Protein AF-D5P2G2-F1 (afdb_monomer_lite)

Organism: NCBI:txid525368

Radius of gyration: 23.77 Å; chains: 1; bounding box: 36×20×95 Å

pLDDT: mean 73.47, std 10.83, range [43.81, 86.06]

Foldseek 3Di:
DDDPPPDDPPPDPPPDPPDPVVLLVLLVVLLVLLVVLLVLLLVLLVVLVPDVQLVCCVVVVDGDPPCPVVLVSLVVSLVSSVVSLVSSLVSLVVSCVSDPDVVSVVSSVVSVVSCVVSVVSSVVSVVSSD

Structure (mmCIF, N/CA/C/O backbone):
data_AF-D5P2G2-F1
#
_entry.id   AF-D5P2G2-F1
#
loop_
_atom_site.group_PDB
_atom_site.id
_atom_site.type_symbol
_atom_site.label_atom_id
_atom_site.label_alt_id
_atom_site.label_comp_id
_atom_site.label_asym_id
_atom_site.label_entity_id
_atom_site.label_seq_id
_atom_site.pdbx_PDB_ins_code
_atom_site.Cartn_x
_atom_site.Cartn_y
_atom_site.Cartn_z
_atom_site.occupancy
_atom_site.B_iso_or_equiv
_atom_site.auth_seq_id
_atom_site.auth_comp_id
_atom_site.auth_asym_id
_atom_site.auth_atom_id
_atom_site.pdbx_PDB_model_num
ATOM 1 N N . MET A 1 1 ? -6.947 9.568 -69.374 1.00 43.81 1 MET A N 1
ATOM 2 C CA . MET A 1 1 ? -5.953 9.080 -68.398 1.00 43.81 1 MET A CA 1
ATOM 3 C C . MET A 1 1 ? -6.073 9.924 -67.145 1.00 43.81 1 MET A C 1
ATOM 5 O O . MET A 1 1 ? -6.023 11.141 -67.256 1.00 43.81 1 MET A O 1
ATOM 9 N N . SER A 1 2 ? -6.351 9.274 -66.016 1.00 43.94 2 SER A N 1
ATOM 10 C CA . SER A 1 2 ? -6.586 9.888 -64.705 1.00 43.94 2 SER A CA 1
ATOM 11 C C . SER A 1 2 ? -5.282 10.442 -64.136 1.00 43.94 2 SER A C 1
ATOM 13 O O . SER A 1 2 ? -4.263 9.762 -64.199 1.00 43.94 2 SER A O 1
ATOM 15 N N . ASN A 1 3 ? -5.317 11.666 -63.616 1.00 49.19 3 ASN A N 1
ATOM 16 C CA . ASN A 1 3 ? -4.172 12.366 -63.043 1.00 49.19 3 ASN A CA 1
ATOM 17 C C . ASN A 1 3 ? -4.528 12.753 -61.604 1.00 49.19 3 ASN A C 1
ATOM 19 O O . ASN A 1 3 ? -4.812 13.916 -61.365 1.00 49.19 3 ASN A O 1
ATOM 23 N N . ASN A 1 4 ? -4.636 11.776 -60.695 1.00 53.00 4 ASN A N 1
ATOM 24 C CA . ASN A 1 4 ? -5.057 11.998 -59.302 1.00 53.00 4 ASN A CA 1
ATOM 25 C C . ASN A 1 4 ? -4.446 10.983 -58.306 1.00 53.00 4 ASN A C 1
ATOM 27 O O . ASN A 1 4 ? -5.078 10.649 -57.314 1.00 53.00 4 ASN A O 1
ATOM 31 N N . ASP A 1 5 ? -3.208 10.524 -58.513 1.00 49.75 5 ASP A N 1
ATOM 32 C CA . ASP A 1 5 ? -2.543 9.585 -57.581 1.00 49.75 5 ASP A CA 1
ATOM 33 C C . ASP A 1 5 ? -1.609 10.289 -56.568 1.00 49.75 5 ASP A C 1
ATOM 35 O O . ASP A 1 5 ? -0.694 9.680 -56.017 1.00 49.75 5 ASP A O 1
ATOM 39 N N . HIS A 1 6 ? -1.796 11.593 -56.330 1.00 51.28 6 HIS A N 1
ATOM 40 C CA . HIS A 1 6 ? -0.886 12.410 -55.507 1.00 51.28 6 HIS A CA 1
ATOM 41 C C . HIS A 1 6 ? -1.384 12.748 -54.095 1.00 51.28 6 HIS A C 1
ATOM 43 O O . HIS A 1 6 ? -0.682 13.432 -53.351 1.00 51.28 6 HIS A O 1
ATOM 49 N N . LEU A 1 7 ? -2.559 12.271 -53.698 1.00 55.41 7 LEU A N 1
ATOM 50 C CA . LEU A 1 7 ? -3.155 12.551 -52.395 1.00 55.41 7 LEU A CA 1
ATOM 51 C C . LEU A 1 7 ? -3.636 11.218 -51.831 1.00 55.41 7 LEU A C 1
ATOM 53 O O . LEU A 1 7 ? -4.449 10.591 -52.487 1.00 55.41 7 LEU A O 1
ATOM 57 N N . ASP A 1 8 ? -3.046 10.756 -50.718 1.00 49.78 8 ASP A N 1
ATOM 58 C CA . ASP A 1 8 ? -3.711 9.942 -49.667 1.00 49.78 8 ASP A CA 1
ATOM 59 C C . ASP A 1 8 ? -2.739 9.177 -48.742 1.00 49.78 8 ASP A C 1
ATOM 61 O O . ASP A 1 8 ? -3.156 8.646 -47.715 1.00 49.78 8 ASP A O 1
ATOM 65 N N . TRP A 1 9 ? -1.425 9.165 -48.999 1.00 45.38 9 TRP A N 1
ATOM 66 C CA . TRP A 1 9 ? -0.485 8.430 -48.126 1.00 45.38 9 TRP A CA 1
ATOM 67 C C . TRP A 1 9 ? 0.110 9.230 -46.952 1.00 45.38 9 TRP A C 1
ATOM 69 O O . TRP A 1 9 ? 0.801 8.647 -46.122 1.00 45.38 9 TRP A O 1
ATOM 79 N N . GLN A 1 10 ? -0.167 10.533 -46.823 1.00 51.34 10 GLN A N 1
ATOM 80 C CA . GLN A 1 10 ? 0.435 11.390 -45.782 1.00 51.34 10 GLN A CA 1
ATOM 81 C C . GLN A 1 10 ? -0.365 11.517 -44.472 1.00 51.34 10 GLN A C 1
ATOM 83 O O . GLN A 1 10 ? 0.052 12.243 -43.576 1.00 51.34 10 GLN A O 1
ATOM 88 N N . ALA A 1 11 ? -1.482 10.802 -44.316 1.00 48.16 11 ALA A N 1
ATOM 89 C CA . ALA A 1 11 ? -2.329 10.893 -43.121 1.00 48.16 11 ALA A CA 1
ATOM 90 C C . ALA A 1 11 ? -2.338 9.621 -42.258 1.00 48.16 11 ALA A C 1
ATOM 92 O O . ALA A 1 11 ? -3.277 9.395 -41.497 1.00 48.16 11 ALA A O 1
ATOM 93 N N . ARG A 1 12 ? -1.303 8.777 -42.336 1.00 49.94 12 ARG A N 1
ATOM 94 C CA . ARG A 1 12 ? -1.040 7.863 -41.221 1.00 49.94 12 ARG A CA 1
ATOM 95 C C . ARG A 1 12 ? -0.182 8.636 -40.231 1.00 49.94 12 ARG A C 1
ATOM 97 O O . ARG A 1 12 ? 0.934 8.986 -40.606 1.00 49.94 12 ARG A O 1
ATOM 104 N N . PRO A 1 13 ? -0.659 8.941 -39.008 1.00 56.69 13 PRO A N 1
ATOM 105 C CA . PRO A 1 13 ? 0.276 9.319 -37.964 1.00 56.69 13 PRO A CA 1
ATOM 106 C C . PRO A 1 13 ? 1.298 8.190 -37.924 1.00 56.69 13 PRO A C 1
ATOM 108 O O . PRO A 1 13 ? 0.914 7.035 -37.735 1.00 56.69 13 PRO A O 1
ATOM 111 N N . ASP A 1 14 ? 2.558 8.507 -38.216 1.00 52.09 14 ASP A N 1
ATOM 112 C CA . ASP A 1 14 ? 3.655 7.570 -38.063 1.00 52.09 14 ASP A CA 1
ATOM 113 C C . ASP A 1 14 ? 3.626 7.131 -36.601 1.00 52.09 14 ASP A C 1
ATOM 115 O O . ASP A 1 14 ? 4.178 7.774 -35.710 1.00 52.09 14 ASP A O 1
ATOM 119 N N . THR A 1 15 ? 2.970 6.004 -36.329 1.00 54.97 15 THR A N 1
ATOM 120 C CA . THR A 1 15 ? 3.101 5.255 -35.082 1.00 54.97 15 THR A CA 1
ATOM 121 C C . THR A 1 15 ? 4.446 4.536 -35.106 1.00 54.97 15 THR A C 1
ATOM 123 O O . THR A 1 15 ? 4.544 3.341 -34.822 1.00 54.97 15 THR A O 1
ATOM 126 N N . GLY A 1 16 ? 5.488 5.256 -35.524 1.00 54.03 16 GLY A N 1
ATOM 127 C CA . GLY A 1 16 ? 6.860 4.835 -35.411 1.00 54.03 16 GLY A CA 1
ATOM 128 C C . GLY A 1 16 ? 7.193 4.651 -33.932 1.00 54.03 16 GLY A C 1
ATOM 129 O O . GLY A 1 16 ? 6.515 5.196 -33.051 1.00 54.03 16 GLY A O 1
ATOM 130 N N . PRO A 1 17 ? 8.222 3.857 -33.618 1.00 61.31 17 PRO A N 1
ATOM 131 C CA . PRO A 1 17 ? 8.651 3.678 -32.247 1.00 61.31 17 PRO A CA 1
ATOM 132 C C . PRO A 1 17 ? 8.858 5.061 -31.594 1.00 61.31 17 PRO A C 1
ATOM 134 O O . PRO A 1 17 ? 9.711 5.810 -32.052 1.00 61.31 17 PRO A O 1
ATOM 137 N N . LEU A 1 18 ? 8.080 5.383 -30.541 1.00 60.12 18 LEU A N 1
ATOM 138 C CA . LEU A 1 18 ? 8.221 6.605 -29.720 1.00 60.12 18 LEU A CA 1
ATOM 139 C C . LEU A 1 18 ? 9.689 7.047 -29.595 1.00 60.12 18 LEU A C 1
ATOM 141 O O . LEU A 1 18 ? 10.541 6.211 -29.287 1.00 60.12 18 LEU A O 1
ATOM 145 N N . GLU A 1 19 ? 9.982 8.336 -29.764 1.00 64.62 19 GLU A N 1
ATOM 146 C CA . GLU A 1 19 ? 11.353 8.838 -29.645 1.00 64.62 19 GLU A CA 1
ATOM 147 C C . GLU A 1 19 ? 12.015 8.423 -28.312 1.00 64.62 19 GLU A C 1
ATOM 149 O O . GLU A 1 19 ? 11.361 8.418 -27.260 1.00 64.62 19 GLU A O 1
ATOM 154 N N . PRO A 1 20 ? 13.322 8.088 -28.311 1.00 61.94 20 PRO A N 1
ATOM 155 C CA . PRO A 1 20 ? 14.033 7.598 -27.125 1.00 61.94 20 PRO A CA 1
ATOM 156 C C . PRO A 1 20 ? 13.959 8.542 -25.914 1.00 61.94 20 PRO A C 1
ATOM 158 O O . PRO A 1 20 ? 13.946 8.081 -24.769 1.00 61.94 20 PRO A O 1
ATOM 161 N N . SER A 1 21 ? 13.892 9.853 -26.166 1.00 67.38 21 SER A N 1
ATOM 162 C CA . SER A 1 21 ? 13.744 10.883 -25.132 1.00 67.38 21 SER A CA 1
ATOM 163 C C . SER A 1 21 ? 12.374 10.799 -24.446 1.00 67.38 21 SER A C 1
ATOM 165 O O . SER A 1 21 ? 12.299 10.645 -23.224 1.00 67.38 21 SER A O 1
ATOM 167 N N . ASN A 1 22 ? 11.287 10.749 -25.227 1.00 70.19 22 ASN A N 1
ATOM 168 C CA . ASN A 1 22 ? 9.920 10.669 -24.700 1.00 70.19 22 ASN A CA 1
ATOM 169 C C . ASN A 1 22 ? 9.681 9.377 -23.906 1.00 70.19 22 ASN A C 1
ATOM 171 O O . ASN A 1 22 ? 9.028 9.401 -22.864 1.00 70.19 22 ASN A O 1
ATOM 175 N N . ARG A 1 23 ? 10.278 8.253 -24.324 1.00 64.25 23 ARG A N 1
ATOM 176 C CA . ARG A 1 23 ? 10.228 6.986 -23.565 1.00 64.25 23 ARG A CA 1
ATOM 177 C C . ARG A 1 23 ? 10.892 7.085 -22.192 1.00 64.25 23 ARG A C 1
ATOM 179 O O . ARG A 1 23 ? 10.419 6.477 -21.236 1.00 64.25 23 ARG A O 1
ATOM 186 N N . THR A 1 24 ? 11.975 7.851 -22.086 1.00 69.56 24 THR A N 1
ATOM 187 C CA . THR A 1 24 ? 12.706 8.033 -20.824 1.00 69.56 24 THR A CA 1
ATOM 188 C C . THR A 1 24 ? 11.916 8.914 -19.854 1.00 69.56 24 THR A C 1
ATOM 190 O O . THR A 1 24 ? 11.814 8.579 -18.675 1.00 69.56 24 THR A O 1
ATOM 193 N N . ALA A 1 25 ? 11.284 9.982 -20.351 1.00 74.00 25 ALA A N 1
ATOM 194 C CA . ALA A 1 25 ? 10.412 10.842 -19.550 1.00 74.00 25 ALA A CA 1
ATOM 195 C C . ALA A 1 25 ? 9.151 10.102 -19.051 1.00 74.00 25 ALA A C 1
ATOM 197 O O . ALA 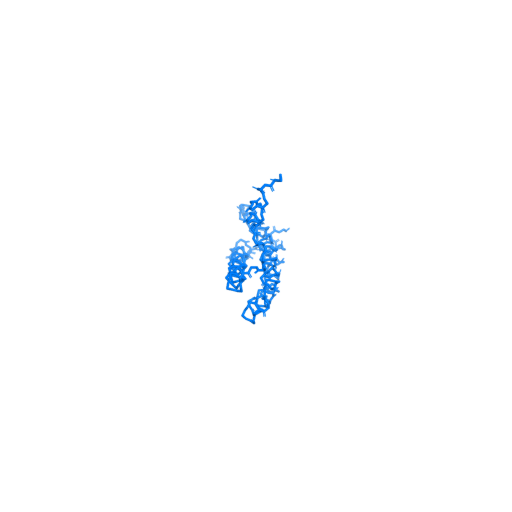A 1 25 ? 8.761 10.246 -17.890 1.00 74.00 25 ALA A O 1
ATOM 198 N N . LEU A 1 26 ? 8.551 9.250 -19.892 1.00 76.62 26 LEU A N 1
ATOM 199 C CA . LEU A 1 26 ? 7.428 8.386 -19.504 1.00 76.62 26 LEU A CA 1
ATOM 200 C C . LEU A 1 26 ? 7.834 7.371 -18.426 1.00 76.62 26 LEU A C 1
ATOM 202 O O . LEU A 1 26 ? 7.157 7.247 -17.412 1.00 76.62 26 LEU A O 1
ATOM 206 N N . GLY A 1 27 ? 8.972 6.690 -18.590 1.00 71.69 27 GLY A N 1
ATOM 207 C CA . GLY A 1 27 ? 9.482 5.773 -17.566 1.00 71.69 27 GLY A CA 1
ATOM 208 C C . GLY A 1 27 ? 9.768 6.474 -16.233 1.00 71.69 27 GLY A C 1
ATOM 209 O O . GLY A 1 27 ? 9.398 5.964 -15.177 1.00 71.69 27 GLY A O 1
ATOM 210 N N . ALA A 1 28 ? 10.374 7.665 -16.272 1.00 76.12 28 ALA A N 1
ATOM 211 C CA . ALA A 1 28 ? 10.682 8.447 -15.075 1.00 76.12 28 ALA A CA 1
ATOM 212 C C . ALA A 1 28 ? 9.419 8.935 -14.349 1.00 76.12 28 ALA A C 1
ATOM 214 O O . ALA A 1 28 ? 9.336 8.817 -13.129 1.00 76.12 28 ALA A O 1
ATOM 215 N N . SER A 1 29 ? 8.420 9.436 -15.080 1.00 80.38 29 SER A N 1
ATOM 216 C CA . SER A 1 29 ? 7.147 9.874 -14.490 1.00 80.38 29 SER A CA 1
ATOM 217 C C . SER A 1 29 ? 6.358 8.715 -13.879 1.00 80.38 29 SER A C 1
ATOM 219 O O . SER A 1 29 ? 5.867 8.852 -12.762 1.00 80.38 29 SER A O 1
ATOM 221 N N . LEU A 1 30 ? 6.310 7.551 -14.538 1.00 79.44 30 LEU A N 1
ATOM 222 C CA . LEU A 1 30 ? 5.706 6.334 -13.979 1.00 79.44 30 LEU A CA 1
ATOM 223 C C . LEU A 1 30 ? 6.415 5.881 -12.696 1.00 79.44 30 LEU A C 1
ATOM 225 O O . LEU A 1 30 ? 5.756 5.515 -11.724 1.00 79.44 30 LEU A O 1
ATOM 229 N N . ALA A 1 31 ? 7.748 5.941 -12.673 1.00 76.00 31 ALA A N 1
ATOM 230 C CA . ALA A 1 31 ? 8.539 5.578 -11.502 1.00 76.00 31 ALA A CA 1
ATOM 231 C C . ALA A 1 31 ? 8.320 6.552 -10.328 1.00 76.00 31 ALA A C 1
ATOM 233 O O . ALA A 1 31 ? 8.127 6.111 -9.195 1.00 76.00 31 ALA A O 1
ATOM 234 N N . LEU A 1 32 ? 8.292 7.864 -10.591 1.00 81.00 32 LEU A N 1
ATOM 235 C CA . LEU A 1 32 ? 7.996 8.886 -9.580 1.00 81.00 32 LEU A CA 1
ATOM 236 C C . LEU A 1 32 ? 6.564 8.767 -9.049 1.00 81.00 32 LEU A C 1
ATOM 238 O O . LEU A 1 32 ? 6.352 8.878 -7.843 1.00 81.00 32 LEU A O 1
ATOM 242 N N . LEU A 1 33 ? 5.594 8.493 -9.925 1.00 83.00 33 LEU A N 1
ATOM 243 C CA . LEU A 1 33 ? 4.209 8.261 -9.525 1.00 83.00 33 LEU A CA 1
ATOM 244 C C . LEU A 1 33 ? 4.095 7.007 -8.649 1.00 83.00 33 LEU A C 1
ATOM 246 O O . LEU A 1 33 ? 3.461 7.051 -7.599 1.00 83.00 33 LEU A O 1
ATOM 250 N N . GLY A 1 34 ? 4.760 5.912 -9.030 1.00 79.00 34 GLY A N 1
ATOM 251 C CA . GLY A 1 34 ? 4.824 4.693 -8.221 1.00 79.00 34 GLY A CA 1
ATOM 252 C C . GLY A 1 34 ? 5.426 4.946 -6.836 1.00 79.00 34 GLY A C 1
ATOM 253 O O . GLY A 1 34 ? 4.870 4.487 -5.837 1.00 79.00 34 GLY A O 1
ATOM 254 N N . LEU A 1 35 ? 6.509 5.728 -6.760 1.00 79.75 35 LEU A N 1
ATOM 255 C CA . LEU A 1 35 ? 7.151 6.108 -5.500 1.00 79.75 35 LEU A CA 1
ATOM 256 C C . LEU A 1 35 ? 6.222 6.951 -4.616 1.00 79.75 35 LEU A C 1
ATOM 258 O O . LEU A 1 35 ? 6.106 6.681 -3.422 1.00 79.75 35 LEU A O 1
ATOM 262 N N . LEU A 1 36 ? 5.538 7.937 -5.202 1.00 86.06 36 LEU A N 1
ATOM 263 C CA . LEU A 1 36 ? 4.590 8.788 -4.487 1.00 86.06 36 LEU A CA 1
ATOM 264 C C . LEU A 1 36 ? 3.451 7.956 -3.889 1.00 86.06 36 LEU A C 1
ATOM 266 O O . LEU A 1 36 ? 3.173 8.073 -2.699 1.00 86.06 36 LEU A O 1
ATOM 270 N N . LEU A 1 37 ? 2.842 7.071 -4.684 1.00 84.50 37 LEU A N 1
ATOM 271 C CA . LEU A 1 37 ? 1.753 6.205 -4.223 1.00 84.50 37 LEU A CA 1
ATOM 272 C C . LEU A 1 37 ? 2.214 5.249 -3.124 1.00 84.50 37 LEU A C 1
ATOM 274 O O . LEU A 1 37 ? 1.487 5.037 -2.156 1.00 84.50 37 LEU A O 1
ATOM 278 N N . MET A 1 38 ? 3.429 4.710 -3.242 1.00 80.19 38 MET A N 1
ATOM 279 C CA . MET A 1 38 ? 3.996 3.851 -2.206 1.00 80.19 38 MET A CA 1
ATOM 280 C C . MET A 1 38 ? 4.233 4.628 -0.909 1.00 80.19 38 MET A C 1
ATOM 282 O O . MET A 1 38 ? 3.899 4.147 0.170 1.00 80.19 38 MET A O 1
ATOM 286 N N . SER A 1 39 ? 4.739 5.860 -1.005 1.00 84.12 39 SER A N 1
ATOM 287 C CA . SER A 1 39 ? 4.906 6.741 0.151 1.00 84.12 39 SER A CA 1
ATOM 288 C C . SER A 1 39 ? 3.565 7.079 0.809 1.00 84.12 39 SER A C 1
ATOM 290 O O . SER A 1 39 ? 3.475 7.048 2.035 1.00 84.12 39 SER A O 1
ATOM 292 N N . SER A 1 40 ? 2.517 7.342 0.024 1.00 84.19 40 SER A N 1
ATOM 293 C CA . SER A 1 40 ? 1.164 7.555 0.548 1.00 84.19 40 SER A CA 1
ATOM 294 C C . SER A 1 40 ? 0.600 6.301 1.218 1.00 84.19 40 SER A C 1
ATOM 296 O O . SER A 1 40 ? -0.002 6.410 2.281 1.00 84.19 40 SER A O 1
ATOM 298 N N . ALA A 1 41 ? 0.827 5.113 0.650 1.00 83.38 41 ALA A N 1
ATOM 299 C CA . ALA A 1 41 ? 0.389 3.850 1.244 1.00 83.38 41 ALA A CA 1
ATOM 300 C C . ALA A 1 41 ? 1.042 3.615 2.614 1.00 83.38 41 ALA A C 1
ATOM 302 O O . ALA A 1 41 ? 0.346 3.311 3.578 1.00 83.38 41 ALA A O 1
ATOM 303 N N . VAL A 1 42 ? 2.359 3.823 2.722 1.00 81.81 42 VAL A N 1
ATOM 304 C CA . VAL A 1 42 ? 3.085 3.735 4.000 1.00 81.81 42 VAL A CA 1
ATOM 305 C C . VAL A 1 42 ? 2.529 4.742 5.005 1.00 81.81 42 VAL A C 1
ATOM 307 O O . VAL A 1 42 ? 2.301 4.391 6.156 1.00 81.81 42 VAL A O 1
ATOM 310 N N . PHE A 1 43 ? 2.281 5.982 4.579 1.00 84.69 43 PHE A N 1
ATOM 311 C CA . PHE A 1 43 ? 1.742 7.013 5.463 1.00 84.69 43 PHE A CA 1
ATOM 312 C C . PHE A 1 43 ? 0.376 6.619 6.038 1.00 84.69 43 PHE A C 1
ATOM 314 O O . PHE A 1 43 ? 0.169 6.749 7.241 1.00 84.69 43 PHE A O 1
ATOM 321 N N . LEU A 1 44 ? -0.519 6.069 5.209 1.00 82.94 44 LEU A N 1
ATOM 322 C CA . LEU A 1 44 ? -1.824 5.570 5.655 1.00 82.94 44 LEU A CA 1
ATOM 323 C C . LEU A 1 44 ? -1.708 4.410 6.652 1.00 82.94 44 LEU A C 1
ATOM 325 O O . LEU A 1 44 ? -2.516 4.344 7.568 1.00 82.94 44 LEU A O 1
ATOM 329 N N . LEU A 1 45 ? -0.711 3.534 6.503 1.00 81.38 45 LEU A N 1
ATOM 330 C CA . LEU A 1 45 ? -0.452 2.416 7.425 1.00 81.38 45 LEU A CA 1
ATOM 331 C C . LEU A 1 45 ? 0.262 2.841 8.717 1.00 81.38 45 LEU A C 1
ATOM 333 O O . LEU A 1 45 ? 0.288 2.112 9.695 1.00 81.38 45 LEU A O 1
ATOM 337 N N . LEU A 1 46 ? 0.876 4.020 8.768 1.00 82.12 46 LEU A N 1
ATOM 338 C CA . LEU A 1 46 ? 1.494 4.501 10.008 1.00 82.12 46 LEU A CA 1
ATOM 339 C C . LEU A 1 46 ? 0.490 5.203 10.928 1.00 82.12 46 LEU A C 1
ATOM 341 O O . LEU A 1 46 ? 0.727 5.282 12.133 1.00 82.12 46 LEU A O 1
ATOM 345 N N . GLN A 1 47 ? -0.632 5.696 10.391 1.00 81.56 47 GLN A N 1
ATOM 346 C CA . GLN A 1 47 ? -1.651 6.376 11.196 1.00 81.56 47 GLN A CA 1
ATOM 347 C C . GLN A 1 47 ? -2.279 5.469 12.272 1.00 81.56 47 GLN A C 1
ATOM 349 O O . GLN A 1 47 ? -2.363 5.918 13.417 1.00 81.56 47 GLN A O 1
ATOM 354 N N . PRO A 1 48 ? -2.689 4.219 11.976 1.00 73.38 48 PRO A N 1
ATOM 355 C CA . PRO A 1 48 ? -3.286 3.333 12.971 1.00 73.38 48 PRO A CA 1
ATOM 356 C C . PRO A 1 48 ? -2.251 2.853 13.987 1.00 73.38 48 PRO A C 1
ATOM 358 O O . PRO A 1 48 ? -2.514 2.887 15.184 1.00 73.38 48 PRO A O 1
ATOM 361 N N . LEU A 1 49 ? -1.040 2.496 13.541 1.00 70.94 49 LEU A N 1
ATOM 362 C CA . LEU A 1 49 ? 0.046 2.071 14.433 1.00 70.94 49 LEU A CA 1
ATOM 363 C C . LEU A 1 49 ? 0.481 3.164 15.423 1.00 70.94 49 LEU A C 1
ATOM 365 O O . LEU A 1 49 ? 0.935 2.850 16.520 1.00 70.94 49 LEU A O 1
ATOM 369 N N . GLY A 1 50 ? 0.365 4.439 15.045 1.00 71.88 50 GLY A N 1
ATOM 370 C CA . GLY A 1 50 ? 0.672 5.573 15.919 1.00 71.88 50 GLY A CA 1
ATOM 371 C C . GLY A 1 50 ? -0.470 5.978 16.856 1.00 71.88 50 GLY A C 1
ATOM 372 O O . GLY A 1 50 ? -0.288 6.885 17.669 1.00 71.88 50 GLY A O 1
ATOM 373 N N . SER A 1 51 ? -1.647 5.360 16.737 1.00 77.69 51 SER A N 1
ATOM 374 C CA . SER A 1 51 ? -2.824 5.730 17.517 1.00 77.69 51 SER A CA 1
ATOM 375 C C . SER A 1 51 ? -2.831 5.017 18.883 1.00 77.69 51 SER A C 1
ATOM 377 O O . SER A 1 51 ? -2.641 3.798 18.956 1.00 77.69 51 SER A O 1
ATOM 379 N N . PRO A 1 52 ? -3.095 5.745 19.989 1.00 76.00 52 PRO A N 1
ATOM 380 C CA . PRO A 1 52 ? -3.147 5.154 21.328 1.00 76.00 52 PRO A CA 1
ATOM 381 C C . PRO A 1 52 ? -4.250 4.092 21.442 1.00 76.00 52 PRO A C 1
ATOM 383 O O . PRO A 1 52 ? -4.107 3.128 22.185 1.00 76.00 52 PRO A O 1
ATOM 386 N N . THR A 1 53 ? -5.315 4.217 20.650 1.00 76.88 53 THR A N 1
ATOM 387 C CA . THR A 1 53 ? -6.423 3.262 20.555 1.00 76.88 53 THR A CA 1
ATOM 388 C C . THR A 1 53 ? -5.958 1.868 20.130 1.00 76.88 53 THR A C 1
ATOM 390 O O . THR A 1 53 ? -6.431 0.863 20.664 1.00 76.88 53 THR A O 1
ATOM 393 N N . PHE A 1 54 ? -5.016 1.793 19.186 1.00 77.25 54 PHE A N 1
ATOM 394 C CA . PHE A 1 54 ? -4.439 0.527 18.732 1.00 77.25 54 PHE A CA 1
ATOM 395 C C . PHE A 1 54 ? -3.384 -0.008 19.699 1.00 77.25 54 PHE A C 1
ATOM 397 O O . PHE A 1 54 ? -3.278 -1.224 19.848 1.00 77.25 54 PHE A O 1
ATOM 404 N N . GLY A 1 55 ? -2.678 0.876 20.411 1.00 78.19 55 GLY A N 1
ATOM 405 C CA . GLY A 1 55 ? -1.821 0.495 21.536 1.00 78.19 55 GLY A CA 1
ATOM 406 C C . GLY A 1 55 ? -2.609 -0.220 22.635 1.00 78.19 55 GLY A C 1
ATOM 407 O O . GLY A 1 55 ? -2.238 -1.317 23.040 1.00 78.19 55 GLY A O 1
ATOM 408 N N . VAL A 1 56 ? -3.763 0.332 23.027 1.00 78.06 56 VAL A N 1
ATOM 409 C CA . VAL A 1 56 ? -4.663 -0.302 24.005 1.00 78.06 56 VAL A CA 1
ATOM 410 C C . VAL A 1 56 ? -5.188 -1.650 23.496 1.00 78.06 56 VAL A C 1
ATOM 412 O O . VAL A 1 56 ? -5.168 -2.618 24.249 1.00 78.06 56 VAL A O 1
ATOM 415 N N . LYS A 1 57 ? -5.567 -1.784 22.211 1.00 78.88 57 LYS A N 1
ATOM 416 C CA . LYS A 1 57 ? -5.930 -3.104 21.643 1.00 78.88 57 LYS A CA 1
ATOM 417 C C . LYS A 1 57 ? -4.774 -4.107 21.723 1.00 78.88 57 LYS A C 1
ATOM 419 O O . LYS A 1 57 ? -5.027 -5.292 21.918 1.00 78.88 57 LYS A O 1
ATOM 424 N N . PHE A 1 58 ? -3.530 -3.659 21.567 1.00 78.81 58 PHE A N 1
ATOM 425 C CA . PHE A 1 58 ? -2.359 -4.530 21.655 1.00 78.81 58 PHE A CA 1
ATOM 426 C C . PHE A 1 58 ? -2.099 -5.006 23.094 1.00 78.81 58 PHE A C 1
ATOM 428 O O . PHE A 1 58 ? -1.739 -6.164 23.291 1.00 78.81 58 PHE A O 1
ATOM 435 N N . GLU A 1 59 ? -2.297 -4.137 24.089 1.00 81.88 59 GLU A N 1
ATOM 436 C CA . GLU A 1 59 ? -2.070 -4.459 25.506 1.00 81.88 59 GLU A CA 1
ATOM 437 C C . GLU A 1 59 ? -3.239 -5.217 26.149 1.00 81.88 59 GLU A C 1
ATOM 439 O O . GLU A 1 59 ? -3.033 -6.213 26.842 1.00 81.88 59 GLU A O 1
ATOM 444 N N . GLU A 1 60 ? -4.471 -4.769 25.913 1.00 81.56 60 GLU A N 1
ATOM 445 C CA . GLU A 1 60 ? -5.678 -5.280 26.574 1.00 81.56 60 GLU A CA 1
ATOM 446 C C . GLU A 1 60 ? -6.437 -6.308 25.717 1.00 81.56 60 GLU A C 1
ATOM 448 O O . GLU A 1 60 ? -7.373 -6.953 26.192 1.00 81.56 60 GLU A O 1
ATOM 453 N N . GLY A 1 61 ? -6.064 -6.476 24.443 1.00 79.62 61 GLY A N 1
ATOM 454 C CA . GLY A 1 61 ? -6.724 -7.382 23.494 1.00 79.62 61 GLY A CA 1
ATOM 455 C C . GLY A 1 61 ? -8.094 -6.900 23.000 1.00 79.62 61 GLY A C 1
ATOM 456 O O . GLY A 1 61 ? -8.711 -7.552 22.156 1.00 79.62 61 GLY A O 1
ATOM 457 N N . VAL A 1 62 ? -8.583 -5.763 23.503 1.00 81.12 62 VAL A N 1
ATOM 458 C CA . VAL A 1 62 ? -9.904 -5.197 23.198 1.00 81.12 62 VAL A CA 1
ATOM 459 C C . VAL A 1 62 ? -9.763 -3.704 22.917 1.00 81.12 62 VAL A C 1
ATOM 461 O O . VAL A 1 62 ? -8.913 -3.026 23.485 1.00 81.12 62 VAL A O 1
ATOM 464 N N . TYR A 1 63 ? -10.594 -3.173 22.021 1.00 81.81 63 TYR A N 1
ATOM 465 C CA . TYR A 1 63 ? -10.611 -1.736 21.770 1.00 81.81 63 TYR A CA 1
ATOM 466 C C . TYR A 1 63 ? -11.278 -0.954 22.912 1.00 81.81 63 TYR A C 1
ATOM 468 O O . TYR A 1 63 ? -12.316 -1.390 23.422 1.00 81.81 63 TYR A O 1
ATOM 476 N N . PRO A 1 64 ? -10.779 0.250 23.241 1.00 82.69 64 PRO A N 1
ATOM 477 C CA . PRO A 1 64 ? -11.414 1.117 24.227 1.00 82.69 64 PRO A CA 1
ATOM 478 C C . PRO A 1 64 ? -12.800 1.590 23.754 1.00 82.69 64 PRO A C 1
ATOM 480 O O . PRO A 1 64 ? -13.051 1.755 22.557 1.00 82.69 64 PRO A O 1
ATOM 483 N N . ALA A 1 65 ? -13.726 1.827 24.687 1.00 82.00 65 ALA A N 1
ATOM 484 C CA . ALA A 1 65 ? -15.088 2.253 24.360 1.00 82.00 65 ALA A CA 1
ATOM 485 C C . ALA A 1 65 ? -15.104 3.600 23.603 1.00 82.00 65 ALA A C 1
ATOM 487 O O . ALA A 1 65 ? -14.413 4.541 23.978 1.00 82.00 65 ALA A O 1
ATOM 488 N N . GLY A 1 66 ? -15.908 3.701 22.535 1.00 78.56 66 GLY A N 1
ATOM 489 C CA . GLY A 1 66 ? -16.020 4.914 21.703 1.00 78.56 66 GLY A CA 1
ATOM 490 C C . GLY A 1 66 ? -15.041 5.002 20.522 1.00 78.56 66 GLY A C 1
ATOM 491 O O . GLY A 1 66 ? -15.147 5.914 19.709 1.00 78.56 66 GLY A O 1
ATOM 492 N N . SER A 1 67 ? -14.148 4.026 20.356 1.00 79.75 67 SER A N 1
ATOM 493 C CA . SER A 1 67 ? -13.139 3.981 19.283 1.00 79.75 67 SER A CA 1
ATOM 494 C C . SER A 1 67 ? -13.636 3.481 17.919 1.00 79.75 67 SER A C 1
ATOM 496 O O . SER A 1 67 ? -12.862 3.403 16.966 1.00 79.75 67 SER A O 1
ATOM 498 N N . ALA A 1 68 ? -14.925 3.152 17.781 1.00 81.06 68 ALA A N 1
ATOM 499 C CA . ALA A 1 68 ? -15.475 2.544 16.565 1.00 81.06 68 ALA A CA 1
ATOM 500 C C . ALA A 1 68 ? -15.213 3.374 15.292 1.00 81.06 68 ALA A C 1
ATOM 502 O O . ALA A 1 68 ? -14.961 2.813 14.226 1.00 81.06 68 ALA A O 1
ATOM 503 N N . ALA A 1 69 ? -15.230 4.707 15.405 1.00 82.56 69 ALA A N 1
ATOM 504 C CA . ALA A 1 69 ? -14.912 5.603 14.296 1.00 82.56 69 ALA A CA 1
ATOM 505 C C . ALA A 1 69 ? -13.430 5.529 13.884 1.00 82.56 69 ALA A C 1
ATOM 507 O O . ALA A 1 69 ? -13.127 5.549 12.692 1.00 82.56 69 ALA A O 1
ATOM 508 N N . GLU A 1 70 ? -12.513 5.388 14.845 1.00 80.50 70 GLU A N 1
ATOM 509 C CA . GLU A 1 70 ? -11.079 5.252 14.563 1.00 80.50 70 GLU A CA 1
ATOM 510 C C . GLU A 1 70 ? -10.756 3.906 13.922 1.00 80.50 70 GLU A C 1
ATOM 512 O O . GLU A 1 70 ? -10.028 3.858 12.934 1.00 80.50 70 GLU A O 1
ATOM 517 N N . VAL A 1 71 ? -11.363 2.823 14.417 1.00 81.06 71 VAL A N 1
ATOM 518 C CA . VAL A 1 71 ? -11.218 1.485 13.826 1.00 81.06 71 VAL A CA 1
ATOM 519 C C . VAL A 1 71 ? -11.730 1.472 12.388 1.00 81.06 71 VAL A C 1
ATOM 521 O O . VAL A 1 71 ? -11.074 0.931 11.500 1.00 81.06 71 VAL A O 1
ATOM 524 N N . GLN A 1 72 ? -12.875 2.107 12.127 1.00 83.56 72 GLN A N 1
ATOM 525 C CA . GLN A 1 72 ? -13.413 2.207 10.772 1.00 83.56 72 GLN A CA 1
ATOM 526 C C . GLN A 1 72 ? -12.511 3.045 9.857 1.00 83.56 72 GLN A C 1
ATOM 528 O O . GLN A 1 72 ? -12.271 2.655 8.715 1.00 83.56 72 GLN A O 1
ATOM 533 N N . SER A 1 73 ? -11.979 4.164 10.353 1.00 80.31 73 SER A N 1
ATOM 534 C CA . SER A 1 73 ? -11.021 4.992 9.614 1.00 80.31 73 SER A CA 1
ATOM 535 C C . SER A 1 73 ? -9.752 4.208 9.264 1.00 80.31 73 SER A C 1
ATOM 537 O O . SER A 1 73 ? -9.327 4.203 8.108 1.00 80.31 73 SER A O 1
ATOM 539 N N . ALA A 1 74 ? -9.204 3.453 10.221 1.00 81.25 74 ALA A N 1
ATOM 540 C CA . ALA A 1 74 ? -8.049 2.591 9.999 1.00 81.25 74 ALA A CA 1
ATOM 541 C C . ALA A 1 74 ? -8.330 1.513 8.947 1.00 81.25 74 ALA A C 1
ATOM 543 O O . ALA A 1 74 ? -7.541 1.350 8.024 1.00 81.25 74 ALA A O 1
ATOM 544 N N . ARG A 1 75 ? -9.488 0.838 8.995 1.00 82.88 75 ARG A N 1
ATOM 545 C CA . ARG A 1 75 ? -9.886 -0.144 7.964 1.00 82.88 75 ARG A CA 1
ATOM 546 C C . ARG A 1 75 ? -9.922 0.468 6.569 1.00 82.88 75 ARG A C 1
ATOM 548 O O . ARG A 1 75 ? -9.424 -0.138 5.623 1.00 82.88 75 ARG A O 1
ATOM 555 N N . VAL A 1 76 ? -10.490 1.667 6.436 1.00 84.44 76 VAL A N 1
ATOM 556 C CA . VAL A 1 76 ? -10.501 2.401 5.161 1.00 84.44 76 VAL A CA 1
ATOM 557 C C . VAL A 1 76 ? -9.073 2.737 4.725 1.00 84.44 76 VAL A C 1
ATOM 559 O O . VAL A 1 76 ? -8.746 2.561 3.552 1.00 84.44 76 VAL A O 1
ATOM 562 N N . GLY A 1 77 ? -8.209 3.137 5.662 1.00 81.75 77 GLY A N 1
ATOM 563 C CA . GLY A 1 77 ? -6.779 3.354 5.433 1.00 81.75 77 GLY A CA 1
ATOM 564 C C . GLY A 1 77 ? -6.059 2.104 4.923 1.00 81.75 77 GLY A C 1
ATOM 565 O O . GLY A 1 77 ? -5.375 2.178 3.905 1.00 81.75 77 GLY A O 1
ATOM 566 N N . VAL A 1 78 ? -6.276 0.944 5.550 1.00 82.44 78 VAL A N 1
ATOM 567 C CA . VAL A 1 78 ? -5.690 -0.350 5.154 1.00 82.44 78 VAL A CA 1
ATOM 568 C C . VAL A 1 78 ? -6.157 -0.773 3.761 1.00 82.44 78 VAL A C 1
ATOM 570 O O . VAL A 1 78 ? -5.343 -1.166 2.921 1.00 82.44 78 VAL A O 1
ATOM 573 N N . ILE A 1 79 ? -7.455 -0.650 3.469 1.00 85.00 79 ILE A N 1
ATOM 574 C CA . ILE A 1 79 ? -8.002 -0.944 2.135 1.00 85.00 79 ILE A CA 1
ATOM 575 C C . ILE A 1 79 ? -7.390 0.006 1.095 1.00 85.00 79 ILE A C 1
ATOM 577 O O . ILE A 1 79 ? -6.922 -0.443 0.047 1.00 85.00 79 ILE A O 1
ATOM 581 N N . GLY A 1 80 ? -7.332 1.306 1.396 1.00 84.44 80 GLY A N 1
ATOM 582 C CA . GLY A 1 80 ? -6.722 2.314 0.529 1.00 84.44 80 GLY A CA 1
ATOM 583 C C . GLY A 1 80 ? -5.243 2.035 0.258 1.00 84.44 80 GLY A C 1
ATOM 584 O O . GLY A 1 80 ? -4.818 2.032 -0.897 1.00 84.44 80 GLY A O 1
ATOM 585 N N . ALA A 1 81 ? -4.470 1.718 1.297 1.00 83.06 81 ALA A N 1
ATOM 586 C CA . ALA A 1 81 ? -3.062 1.354 1.188 1.00 83.06 81 ALA A CA 1
ATOM 587 C C . ALA A 1 81 ? -2.857 0.092 0.338 1.00 83.06 81 ALA A C 1
ATOM 589 O O . ALA A 1 81 ? -1.956 0.063 -0.501 1.00 83.06 81 ALA A O 1
ATOM 590 N N . THR A 1 82 ? -3.728 -0.913 0.481 1.00 82.12 82 THR A N 1
ATOM 591 C CA . THR A 1 82 ? -3.694 -2.136 -0.339 1.00 82.12 82 THR A CA 1
ATOM 592 C C . THR A 1 82 ? -3.858 -1.805 -1.822 1.00 82.12 82 THR A C 1
ATOM 594 O O . THR A 1 82 ? -3.076 -2.257 -2.659 1.00 82.12 82 THR A O 1
ATOM 597 N N . VAL A 1 83 ? -4.848 -0.975 -2.164 1.00 85.25 83 VAL A N 1
ATOM 598 C CA . VAL A 1 83 ? -5.085 -0.556 -3.554 1.00 85.25 83 VAL A CA 1
ATOM 599 C C . VAL A 1 83 ? -3.892 0.239 -4.090 1.00 85.25 83 VAL A C 1
ATOM 601 O O . VAL A 1 83 ? -3.406 -0.045 -5.186 1.00 85.25 83 VAL A O 1
ATOM 604 N N . LEU A 1 84 ? -3.371 1.189 -3.310 1.00 83.56 84 LEU A N 1
ATOM 605 C CA . LEU A 1 84 ? -2.212 2.002 -3.690 1.00 83.56 84 LEU A CA 1
ATOM 606 C C . LEU A 1 84 ? -0.958 1.157 -3.937 1.00 83.56 84 LEU A C 1
ATOM 608 O O . LEU A 1 84 ? -0.233 1.421 -4.896 1.00 83.56 84 LEU A O 1
ATOM 612 N N . MET A 1 85 ? -0.721 0.122 -3.129 1.00 80.56 85 MET A N 1
ATOM 613 C CA . MET A 1 85 ? 0.377 -0.822 -3.342 1.00 80.56 85 MET A CA 1
ATOM 614 C C . MET A 1 85 ? 0.265 -1.558 -4.670 1.00 80.56 85 MET A C 1
ATOM 616 O O . MET A 1 85 ? 1.248 -1.640 -5.404 1.00 80.56 85 MET A O 1
ATOM 620 N N . VAL A 1 86 ? -0.918 -2.092 -4.987 1.00 82.88 86 VAL A N 1
ATOM 621 C CA . VAL A 1 86 ? -1.144 -2.829 -6.240 1.00 82.88 86 VAL A CA 1
ATOM 622 C C . VAL A 1 86 ? -0.894 -1.914 -7.437 1.00 82.88 86 VAL A C 1
ATOM 624 O O . VAL A 1 86 ? -0.200 -2.297 -8.381 1.00 82.88 86 VAL A O 1
ATOM 627 N N . VAL A 1 87 ? -1.397 -0.679 -7.376 1.00 82.19 87 VAL A N 1
ATOM 628 C CA . VAL A 1 87 ? -1.178 0.326 -8.423 1.00 82.19 87 VAL A CA 1
ATOM 629 C C . VAL A 1 87 ? 0.306 0.697 -8.525 1.00 82.19 87 VAL A C 1
ATOM 631 O O . VAL A 1 87 ? 0.849 0.734 -9.628 1.00 82.19 87 VAL A O 1
ATOM 634 N N . SER A 1 88 ? 0.990 0.911 -7.398 1.00 78.81 88 SER A N 1
ATOM 635 C CA . SER A 1 88 ? 2.426 1.216 -7.362 1.00 78.81 88 SER A CA 1
ATOM 636 C C . SER A 1 88 ? 3.271 0.084 -7.958 1.00 78.81 88 SER A C 1
ATOM 638 O O . SER A 1 88 ? 4.136 0.335 -8.799 1.00 78.81 88 SER A O 1
ATOM 640 N N . ALA A 1 89 ? 2.973 -1.171 -7.615 1.00 76.19 89 ALA A N 1
ATOM 641 C CA . ALA A 1 89 ? 3.643 -2.340 -8.178 1.00 76.19 89 ALA A CA 1
ATOM 642 C C . ALA A 1 89 ? 3.425 -2.446 -9.698 1.00 76.19 89 ALA A C 1
ATOM 644 O O . ALA A 1 89 ? 4.374 -2.696 -10.446 1.00 76.19 89 ALA A O 1
ATOM 645 N N . GLY A 1 90 ? 2.200 -2.190 -10.172 1.00 76.88 90 GLY A N 1
ATOM 646 C CA . GLY A 1 90 ? 1.880 -2.143 -11.602 1.00 76.88 90 GLY A CA 1
ATOM 647 C C . GLY A 1 90 ? 2.619 -1.026 -12.347 1.00 76.88 90 GLY A C 1
ATOM 648 O O . GLY A 1 90 ? 3.119 -1.241 -13.455 1.00 76.88 90 GLY A O 1
ATOM 649 N N . LEU A 1 91 ? 2.760 0.149 -11.730 1.00 73.88 91 LEU A N 1
ATOM 650 C CA . LEU A 1 91 ? 3.526 1.273 -12.276 1.00 73.88 91 LEU A CA 1
ATOM 651 C C . LEU A 1 91 ? 5.025 0.975 -12.322 1.00 73.88 91 LEU A C 1
ATOM 653 O O . LEU A 1 91 ? 5.665 1.261 -13.332 1.00 73.88 91 LEU A O 1
ATOM 657 N N . ALA A 1 92 ? 5.576 0.349 -11.281 1.00 70.38 92 ALA A N 1
ATOM 658 C CA . ALA A 1 92 ? 6.970 -0.083 -11.257 1.00 70.38 92 ALA A CA 1
ATOM 659 C C . ALA A 1 92 ? 7.250 -1.119 -12.360 1.00 70.38 92 ALA A C 1
ATOM 661 O O . ALA A 1 92 ? 8.224 -0.982 -13.103 1.00 70.38 92 ALA A O 1
ATOM 662 N N . ALA A 1 93 ? 6.363 -2.104 -12.539 1.00 71.38 93 ALA A N 1
ATOM 663 C CA . ALA A 1 93 ? 6.456 -3.079 -13.627 1.00 71.38 93 ALA A CA 1
ATOM 664 C C . ALA A 1 93 ? 6.372 -2.408 -15.012 1.00 71.38 93 ALA A C 1
ATOM 666 O O . ALA A 1 93 ? 7.163 -2.716 -15.907 1.00 71.38 93 ALA A O 1
ATOM 667 N N . SER A 1 94 ? 5.471 -1.434 -15.170 1.00 74.38 94 SER A N 1
ATOM 668 C CA . SER A 1 94 ? 5.306 -0.665 -16.411 1.00 74.38 94 SER A CA 1
ATOM 669 C C . SER A 1 94 ? 6.531 0.201 -16.724 1.00 74.38 94 SER A C 1
ATOM 671 O O . SER A 1 94 ? 6.983 0.240 -17.868 1.00 74.38 94 SER A O 1
ATOM 673 N N . ALA A 1 95 ? 7.127 0.844 -15.716 1.00 66.88 95 ALA A N 1
ATOM 674 C CA . ALA A 1 95 ? 8.340 1.646 -15.872 1.00 66.88 95 ALA A CA 1
ATOM 675 C C . ALA A 1 95 ? 9.540 0.795 -16.328 1.00 66.88 95 ALA A C 1
ATOM 677 O O . ALA A 1 95 ? 10.329 1.236 -17.166 1.00 66.88 95 ALA A O 1
ATOM 678 N N . ILE A 1 96 ? 9.648 -0.443 -15.834 1.00 65.06 96 ILE A N 1
ATOM 679 C CA . ILE A 1 96 ? 10.682 -1.402 -16.255 1.00 65.06 96 ILE A CA 1
ATOM 680 C C . ILE A 1 96 ? 10.467 -1.846 -17.711 1.00 65.06 96 ILE A C 1
ATOM 682 O O . ILE A 1 96 ? 11.441 -1.989 -18.454 1.00 65.06 96 ILE A O 1
ATOM 686 N N . ALA A 1 97 ? 9.213 -2.029 -18.135 1.00 68.12 97 ALA A N 1
ATOM 687 C CA . ALA A 1 97 ? 8.873 -2.463 -19.490 1.00 68.12 97 ALA A CA 1
ATOM 688 C C . ALA A 1 97 ? 9.169 -1.402 -20.572 1.00 68.12 97 ALA A C 1
ATOM 690 O O . ALA A 1 97 ? 9.524 -1.764 -21.693 1.00 68.12 97 ALA A O 1
ATOM 691 N N . VAL A 1 98 ? 9.068 -0.101 -20.256 1.00 63.00 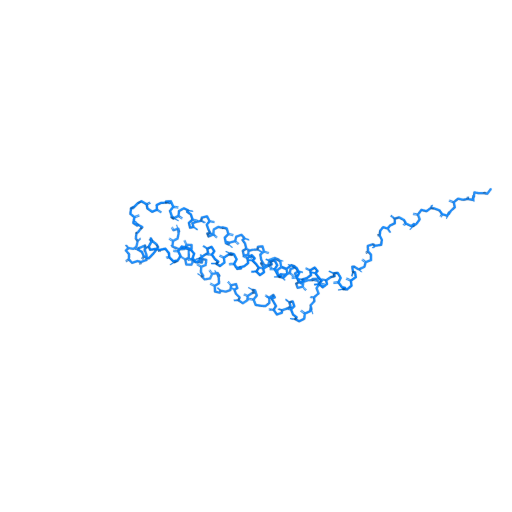98 VAL A N 1
ATOM 692 C CA . VAL A 1 98 ? 9.288 0.991 -21.231 1.00 63.00 98 VAL A CA 1
ATOM 693 C C . VAL A 1 98 ? 10.764 1.130 -21.638 1.00 63.00 98 VAL A C 1
ATOM 695 O O . VAL A 1 98 ? 11.053 1.372 -22.814 1.00 63.00 98 VAL A O 1
ATOM 698 N N . ARG A 1 99 ? 11.721 0.969 -20.710 1.00 58.84 99 ARG A N 1
ATOM 699 C CA . ARG A 1 99 ? 13.157 0.826 -21.029 1.00 58.84 99 ARG A CA 1
ATOM 700 C C . ARG A 1 99 ? 13.950 0.359 -19.796 1.00 58.84 99 ARG A C 1
ATOM 702 O O . ARG A 1 99 ? 13.844 1.002 -18.752 1.00 58.84 99 ARG A O 1
ATOM 709 N N . PRO A 1 100 ? 14.845 -0.641 -19.904 1.00 57.28 100 PRO A N 1
ATOM 710 C CA . PRO A 1 100 ? 15.737 -1.044 -18.816 1.00 57.28 100 PRO A CA 1
ATOM 711 C C . PRO A 1 100 ? 16.901 -0.047 -18.654 1.00 57.28 100 PRO A C 1
ATOM 713 O O . PRO A 1 100 ? 18.063 -0.375 -18.880 1.00 57.28 100 PRO A O 1
ATOM 716 N N . HIS A 1 101 ? 16.607 1.201 -18.284 1.00 61.06 101 HIS A N 1
ATOM 717 C CA . HIS A 1 101 ? 17.633 2.138 -17.820 1.00 61.06 101 HIS A CA 1
ATOM 718 C C . HIS A 1 101 ? 18.024 1.768 -16.377 1.00 61.06 101 HIS A C 1
ATOM 720 O O . HIS A 1 101 ? 17.130 1.520 -15.565 1.00 61.06 101 HIS A O 1
ATOM 726 N N . PRO A 1 102 ? 19.321 1.749 -16.010 1.00 64.94 102 PRO A N 1
ATOM 727 C CA . PRO A 1 102 ? 19.764 1.305 -14.687 1.00 64.94 102 PRO A CA 1
ATOM 728 C C . PRO A 1 102 ? 19.150 2.124 -13.545 1.00 64.94 102 PRO A C 1
ATOM 730 O O . PRO A 1 102 ? 18.831 1.550 -12.512 1.00 64.94 102 PRO A O 1
ATOM 733 N N . ALA A 1 103 ? 18.883 3.420 -13.752 1.00 63.75 103 ALA A N 1
ATOM 734 C CA . ALA A 1 103 ? 18.176 4.257 -12.781 1.00 63.75 103 ALA A CA 1
ATOM 735 C C . ALA A 1 103 ? 16.721 3.802 -12.540 1.00 63.75 103 ALA A C 1
ATOM 737 O O . ALA A 1 103 ? 16.303 3.676 -11.395 1.00 63.75 103 ALA A O 1
ATOM 738 N N . LEU A 1 104 ? 15.966 3.479 -13.598 1.00 63.97 104 LEU A N 1
ATOM 739 C CA . LEU A 1 104 ? 14.591 2.964 -13.480 1.00 63.97 104 LEU A CA 1
ATOM 740 C C . LEU A 1 104 ? 14.561 1.566 -12.859 1.00 63.97 104 LEU A C 1
ATOM 742 O O . LEU A 1 104 ? 13.663 1.240 -12.089 1.00 63.97 104 LEU A O 1
ATOM 746 N N . ARG A 1 105 ? 15.583 0.759 -13.151 1.00 68.12 105 ARG A N 1
ATOM 747 C CA . ARG A 1 105 ? 15.786 -0.555 -12.540 1.00 68.12 105 ARG A CA 1
ATOM 748 C C . ARG A 1 105 ? 16.066 -0.439 -11.043 1.00 68.12 105 ARG A C 1
ATOM 750 O O . ARG A 1 105 ? 15.533 -1.233 -10.278 1.00 68.12 105 ARG A O 1
ATOM 757 N N . LEU A 1 106 ? 16.858 0.555 -10.636 1.00 72.44 106 LEU A N 1
ATOM 758 C CA . LEU A 1 106 ? 17.145 0.839 -9.233 1.00 72.44 106 LEU A CA 1
ATOM 759 C C . LEU A 1 106 ? 15.885 1.310 -8.503 1.00 72.44 106 LEU A C 1
ATOM 761 O O . LEU A 1 106 ? 15.584 0.785 -7.441 1.00 72.44 106 LEU A O 1
ATOM 765 N N . ILE A 1 107 ? 15.112 2.226 -9.097 1.00 69.75 107 ILE A N 1
ATOM 766 C CA . ILE A 1 107 ? 13.849 2.692 -8.506 1.00 69.75 107 ILE A CA 1
ATOM 767 C C . ILE A 1 107 ? 12.866 1.528 -8.375 1.00 69.75 107 ILE A C 1
ATOM 769 O O . ILE A 1 107 ? 12.371 1.293 -7.282 1.00 69.75 107 ILE A O 1
ATOM 773 N N . GLY A 1 108 ? 12.657 0.737 -9.431 1.00 66.44 108 GLY A N 1
ATOM 774 C CA . GLY A 1 108 ? 11.794 -0.444 -9.369 1.00 66.44 108 GLY A CA 1
ATOM 775 C C . GLY A 1 108 ? 12.263 -1.478 -8.339 1.00 66.44 108 GLY A C 1
ATOM 776 O O . GLY A 1 108 ? 11.446 -2.014 -7.596 1.00 66.44 108 GLY A O 1
ATOM 777 N N . ALA A 1 109 ? 13.574 -1.723 -8.233 1.00 72.44 109 ALA A N 1
ATOM 778 C CA . ALA A 1 109 ? 14.138 -2.609 -7.216 1.00 72.44 109 ALA A CA 1
ATOM 779 C C . ALA A 1 109 ? 13.933 -2.064 -5.795 1.00 72.44 109 ALA A C 1
ATOM 781 O O . ALA A 1 109 ? 13.585 -2.831 -4.904 1.00 72.44 109 ALA A O 1
ATOM 782 N N . VAL A 1 110 ? 14.093 -0.755 -5.583 1.00 74.19 110 VAL A N 1
ATOM 783 C CA . VAL A 1 110 ? 13.816 -0.099 -4.297 1.00 74.19 110 VAL A CA 1
ATOM 784 C C . VAL A 1 110 ? 12.328 -0.177 -3.963 1.00 74.19 110 VAL A C 1
ATOM 786 O O . VAL A 1 110 ? 11.987 -0.490 -2.827 1.00 74.19 110 VAL A O 1
ATOM 789 N N . THR A 1 111 ? 11.435 0.028 -4.934 1.00 69.94 111 THR A N 1
ATOM 790 C CA . THR A 1 111 ? 9.986 -0.117 -4.737 1.00 69.94 111 THR A CA 1
ATOM 791 C C . THR A 1 111 ? 9.616 -1.554 -4.361 1.00 69.94 111 THR A C 1
ATOM 793 O O . THR A 1 111 ? 8.833 -1.755 -3.436 1.00 69.94 111 THR A O 1
ATOM 796 N N . LEU A 1 112 ? 10.213 -2.560 -5.010 1.00 71.12 112 LEU A N 1
ATOM 797 C CA . LEU A 1 112 ? 10.011 -3.969 -4.652 1.00 71.12 112 LEU A CA 1
ATOM 798 C C . LEU A 1 112 ? 10.616 -4.326 -3.290 1.00 71.12 112 LEU A C 1
ATOM 800 O O . LEU A 1 112 ? 10.005 -5.072 -2.530 1.00 71.12 112 LEU A O 1
ATOM 804 N N . LEU A 1 113 ? 11.785 -3.778 -2.954 1.00 81.12 113 LEU A N 1
ATOM 805 C CA . LEU A 1 113 ? 12.409 -3.975 -1.647 1.00 81.12 113 LEU A CA 1
ATOM 806 C C . LEU A 1 113 ? 11.550 -3.364 -0.535 1.00 81.12 113 LEU A C 1
ATOM 808 O O . LEU A 1 113 ? 11.353 -3.996 0.498 1.00 81.12 113 LEU A O 1
ATOM 812 N N . ALA A 1 114 ? 11.001 -2.169 -0.765 1.00 75.75 114 ALA A N 1
ATOM 813 C CA . ALA A 1 114 ? 10.075 -1.504 0.145 1.00 75.75 114 ALA A CA 1
ATOM 814 C C . ALA A 1 114 ? 8.754 -2.272 0.288 1.00 75.75 114 ALA A C 1
ATOM 816 O O . ALA A 1 114 ? 8.087 -2.165 1.311 1.00 75.75 114 ALA A O 1
ATOM 817 N N . LEU A 1 115 ? 8.380 -3.096 -0.689 1.00 77.19 115 LEU A N 1
ATOM 818 C CA . LEU A 1 115 ? 7.155 -3.887 -0.641 1.00 77.19 115 LEU A CA 1
ATOM 819 C C . 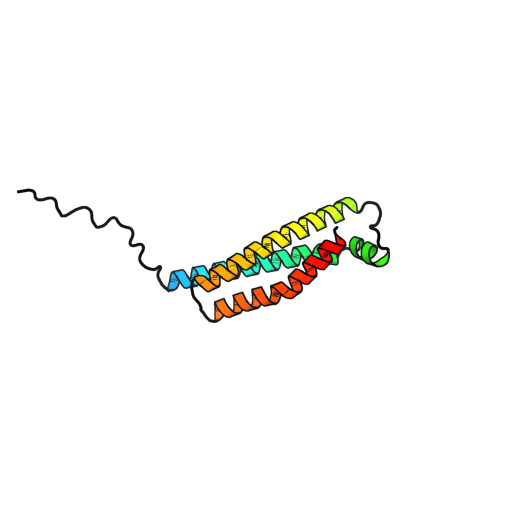LEU A 1 115 ? 7.162 -4.881 0.530 1.00 77.19 115 LEU A C 1
ATOM 821 O O . LEU A 1 115 ? 6.146 -5.021 1.197 1.00 77.19 115 LEU A O 1
ATOM 825 N N . ALA A 1 116 ? 8.307 -5.490 0.857 1.00 80.31 116 ALA A N 1
ATOM 826 C CA . ALA A 1 116 ? 8.422 -6.439 1.969 1.00 80.31 116 ALA A CA 1
ATOM 827 C C . ALA A 1 116 ? 8.067 -5.841 3.353 1.00 80.31 116 ALA A C 1
ATOM 829 O O . ALA A 1 116 ? 7.141 -6.352 3.990 1.00 80.31 116 ALA A O 1
ATOM 830 N N . PRO A 1 117 ? 8.720 -4.762 3.839 1.00 80.06 117 PRO A N 1
ATOM 831 C CA . PRO A 1 117 ? 8.349 -4.151 5.115 1.00 80.06 117 PRO A CA 1
ATOM 832 C C . PRO A 1 117 ? 6.943 -3.549 5.074 1.00 80.06 117 PR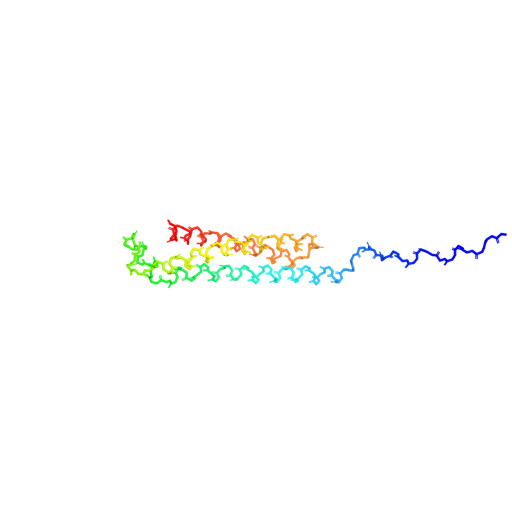O A C 1
ATOM 834 O O . PRO A 1 117 ? 6.240 -3.572 6.079 1.00 80.06 117 PRO A O 1
ATOM 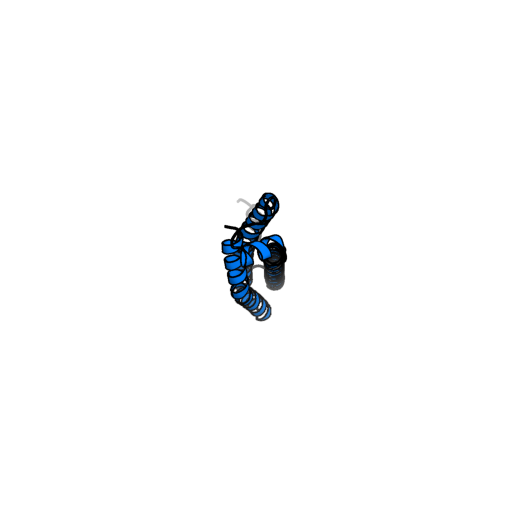837 N N . THR A 1 118 ? 6.495 -3.054 3.920 1.00 79.69 118 THR A N 1
ATOM 838 C CA . THR A 1 118 ? 5.170 -2.435 3.837 1.00 79.69 118 THR A CA 1
ATOM 839 C C . THR A 1 118 ? 4.050 -3.479 3.862 1.00 79.69 118 THR A C 1
ATOM 841 O O . THR A 1 118 ? 3.009 -3.233 4.458 1.00 79.69 118 THR A O 1
ATOM 844 N N . VAL A 1 119 ? 4.253 -4.666 3.279 1.00 81.12 119 VAL A N 1
ATOM 845 C CA . VAL A 1 119 ? 3.320 -5.801 3.412 1.00 81.12 119 VAL A CA 1
ATOM 846 C C . VAL A 1 119 ? 3.267 -6.289 4.857 1.00 81.12 119 VAL A C 1
ATOM 848 O O . VAL A 1 119 ? 2.189 -6.615 5.342 1.00 81.12 119 VAL A O 1
ATOM 851 N N . LEU A 1 120 ? 4.400 -6.305 5.566 1.00 82.25 120 LEU A N 1
ATOM 852 C CA . LEU A 1 120 ? 4.415 -6.636 6.991 1.00 82.25 120 LEU A CA 1
ATOM 853 C C . LEU A 1 120 ? 3.607 -5.621 7.813 1.00 82.25 120 LEU A C 1
ATOM 855 O O . LEU A 1 120 ? 2.805 -6.033 8.648 1.00 82.25 120 LEU A O 1
ATOM 859 N N . LEU A 1 121 ? 3.773 -4.320 7.542 1.00 82.38 121 LEU A N 1
ATOM 860 C CA . LEU A 1 121 ? 2.944 -3.269 8.143 1.00 82.38 121 LEU A CA 1
ATOM 861 C C . LEU A 1 121 ? 1.467 -3.501 7.839 1.00 82.38 121 LEU A C 1
ATOM 863 O O . LEU A 1 121 ? 0.667 -3.524 8.762 1.00 82.38 121 LEU A O 1
ATOM 867 N N . LEU A 1 122 ? 1.125 -3.762 6.576 1.00 82.31 122 LEU A N 1
ATOM 868 C CA . LEU A 1 122 ? -0.246 -4.034 6.149 1.00 82.31 122 LEU A CA 1
ATOM 869 C C . LEU A 1 122 ? -0.853 -5.233 6.885 1.00 82.31 122 LEU A C 1
ATOM 871 O O . LEU A 1 122 ? -2.014 -5.185 7.271 1.00 82.31 122 LEU A O 1
ATOM 875 N N . LEU A 1 123 ? -0.076 -6.297 7.100 1.00 82.75 123 LEU A N 1
ATOM 876 C CA . LEU A 1 123 ? -0.519 -7.481 7.833 1.00 82.75 123 LEU A CA 1
ATOM 877 C C . LEU A 1 123 ? -0.779 -7.164 9.311 1.00 82.75 123 LEU A C 1
ATOM 879 O O . LEU A 1 123 ? -1.767 -7.632 9.877 1.00 82.75 123 LEU A O 1
ATOM 883 N N . LEU A 1 124 ? 0.102 -6.369 9.922 1.00 81.44 124 LEU A N 1
ATOM 884 C CA . LEU A 1 124 ? -0.029 -5.948 11.312 1.00 81.44 124 LEU A CA 1
ATOM 885 C C . LEU A 1 124 ? -1.265 -5.064 11.494 1.00 81.44 124 LEU A C 1
ATOM 887 O O . LEU A 1 124 ? -2.079 -5.323 12.374 1.00 81.44 124 LEU A O 1
ATOM 891 N N . ASP A 1 125 ? -1.431 -4.081 10.614 1.00 81.50 125 ASP A N 1
ATOM 892 C CA . ASP A 1 125 ? -2.578 -3.178 10.570 1.00 81.50 125 ASP A CA 1
ATOM 893 C C . ASP A 1 125 ? -3.880 -3.937 10.309 1.00 81.50 125 ASP A C 1
ATOM 895 O O . ASP A 1 125 ? -4.890 -3.706 10.961 1.00 81.50 125 ASP A O 1
ATOM 899 N N . TYR A 1 126 ? -3.852 -4.924 9.412 1.00 79.81 126 TYR A N 1
ATOM 900 C CA . TYR A 1 126 ? -4.994 -5.789 9.147 1.00 79.81 126 TYR A CA 1
ATOM 901 C C . TYR A 1 126 ? -5.388 -6.603 10.385 1.00 79.81 126 TYR A C 1
ATOM 903 O O . TYR A 1 126 ? -6.559 -6.602 10.755 1.00 79.81 126 TYR A O 1
ATOM 911 N N . GLY A 1 127 ? -4.434 -7.250 11.062 1.00 76.69 127 GLY A N 1
ATOM 912 C CA . GLY A 1 127 ? -4.702 -7.981 12.309 1.00 76.69 127 GLY A CA 1
ATOM 913 C C . GLY A 1 127 ? -5.131 -7.069 13.461 1.00 76.69 127 GLY A C 1
ATOM 914 O O . GLY A 1 127 ? -5.859 -7.480 14.362 1.00 76.69 127 GLY A O 1
ATOM 915 N N . LEU A 1 128 ? -4.703 -5.809 13.421 1.00 76.75 128 LEU A N 1
ATOM 916 C CA . LEU A 1 128 ? -5.095 -4.798 14.383 1.00 76.75 128 LEU A CA 1
ATOM 917 C C . LEU A 1 128 ? -6.416 -4.134 14.062 1.00 76.75 128 LEU A C 1
ATOM 919 O O . LEU A 1 128 ? -7.026 -3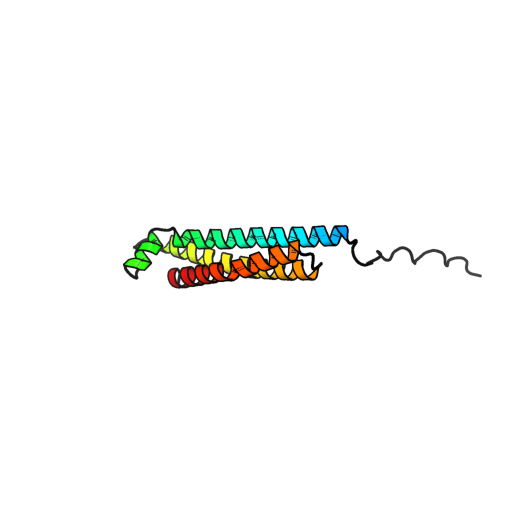.658 15.005 1.00 76.75 128 LEU A O 1
ATOM 923 N N . ALA A 1 129 ? -6.873 -4.079 12.816 1.00 74.62 129 ALA A N 1
ATOM 924 C CA . ALA A 1 129 ? -8.110 -3.420 12.400 1.00 74.62 129 ALA A CA 1
ATOM 925 C C . ALA A 1 129 ? -9.293 -4.396 12.284 1.00 74.62 129 ALA A C 1
ATOM 927 O O . ALA A 1 129 ? -10.445 -4.005 12.514 1.00 74.62 129 ALA A O 1
ATOM 928 N N . PHE A 1 130 ? -9.023 -5.652 11.932 1.00 75.75 130 PHE A N 1
ATOM 929 C CA . PHE A 1 130 ? -9.995 -6.747 11.881 1.00 75.75 130 PHE A CA 1
ATOM 930 C C . PHE A 1 130 ? -9.908 -7.635 13.131 1.00 75.75 130 PHE A C 1
ATOM 932 O O . PHE A 1 130 ? -10.845 -8.442 13.303 1.00 75.75 130 PHE A O 1
#

Sequence (130 aa):
MSNNDHLDWQARPDTGPLEPSNRTALGASLALLGLLLMSSAVFLLLQPLGSPTFGVKFEEGVYPAGSAAEVQSARVGVIGATVLMVVSAGLAASAIAVRPHPALRLIGAVTLLALAPTVLLLLLDYGLAF

Secondary structure (DSSP, 8-state):
-----SSSGGGS-------HHHHHHHHHHHHHHHHHHHHHHHHHHHHHHT-HHHHHHHHHSSPPTTTHHHHHHHHHHHHHHHHHHHHHHHHHHHHHHH---HHHHHHHHHHHHHHHHHHHHHHHHHHHH-